Protein AF-A0A5B6TGZ0-F1 (afdb_monomer_lite)

Secondary structure (DSSP, 8-state):
--HHHHHHHHHHHHHHHTTS--------SSB-HHHHHHHHHHHHHS-HHHHHHHHHIIIIIS-----TTTTS-B-PEEEETTEEE-S-TT--HHHHHHHHHH-STTTEEEEEEESS--HHHHSS--S-EEEEEESSHHHHHHHHHHTT--

Organism: NCBI:txid2595005

Structure (mmCIF, N/CA/C/O backbone):
data_AF-A0A5B6TGZ0-F1
#
_entry.id   AF-A0A5B6TGZ0-F1
#
loop_
_atom_site.group_PDB
_atom_site.id
_atom_site.type_symbol
_atom_site.label_atom_id
_atom_site.label_alt_id
_atom_site.label_comp_id
_atom_site.label_asym_id
_atom_site.label_entity_id
_atom_site.label_seq_id
_atom_site.pdbx_PDB_ins_code
_atom_site.Cartn_x
_atom_site.Cartn_y
_atom_site.Cartn_z
_atom_site.occupancy
_atom_site.B_iso_or_equiv
_atom_site.auth_seq_id
_atom_site.auth_comp_id
_atom_site.auth_asym_id
_atom_site.auth_atom_id
_atom_site.pdbx_PDB_model_num
ATOM 1 N N . MET A 1 1 ? 56.033 14.287 6.067 1.00 55.56 1 MET A N 1
ATOM 2 C CA . MET A 1 1 ? 55.119 13.358 6.785 1.00 55.56 1 MET A CA 1
ATOM 3 C C . MET A 1 1 ? 53.813 13.985 7.309 1.00 55.56 1 MET A C 1
ATOM 5 O O . MET A 1 1 ? 53.012 13.255 7.878 1.00 55.56 1 MET A O 1
ATOM 9 N N . LYS A 1 2 ? 53.533 15.288 7.114 1.00 52.19 2 LYS A N 1
ATOM 10 C CA . LYS A 1 2 ? 52.243 15.898 7.516 1.00 52.19 2 LYS A CA 1
ATOM 11 C C . LYS A 1 2 ? 51.131 15.734 6.461 1.00 52.19 2 LYS A C 1
ATOM 13 O O . LYS A 1 2 ? 49.968 15.626 6.824 1.00 52.19 2 LYS A O 1
ATOM 18 N N . SER A 1 3 ? 51.493 15.612 5.182 1.00 53.34 3 SER A N 1
ATOM 19 C CA . SER A 1 3 ? 50.547 15.559 4.055 1.00 53.34 3 SER A CA 1
ATOM 20 C C . SER A 1 3 ? 49.765 14.243 3.940 1.00 53.34 3 SER A C 1
ATOM 22 O O . SER A 1 3 ? 48.624 14.250 3.498 1.00 53.34 3 SER A O 1
ATOM 24 N N . ILE A 1 4 ? 50.332 13.119 4.397 1.00 58.75 4 ILE A N 1
ATOM 25 C CA . ILE A 1 4 ? 49.672 11.800 4.328 1.00 58.75 4 ILE A CA 1
ATOM 26 C C . ILE A 1 4 ? 48.472 11.736 5.287 1.00 58.75 4 ILE A C 1
ATOM 28 O O . ILE A 1 4 ? 47.424 11.223 4.916 1.00 58.75 4 ILE A O 1
ATOM 32 N N . LYS A 1 5 ? 48.582 12.339 6.480 1.00 55.72 5 LYS A N 1
ATOM 33 C CA . LYS A 1 5 ? 47.497 12.364 7.480 1.00 55.72 5 LYS A CA 1
ATOM 34 C C . LYS A 1 5 ? 46.284 13.188 7.030 1.00 55.72 5 LYS A C 1
ATOM 36 O O . LYS A 1 5 ? 45.164 12.893 7.432 1.00 55.72 5 LYS A O 1
ATOM 41 N N . LEU A 1 6 ? 46.508 14.195 6.184 1.00 57.25 6 LEU A N 1
ATOM 42 C CA . LEU A 1 6 ? 45.455 15.053 5.635 1.00 57.25 6 LEU A CA 1
ATOM 43 C C . LEU A 1 6 ? 44.622 14.323 4.573 1.00 57.25 6 LEU A C 1
ATOM 45 O O . LEU A 1 6 ? 43.402 14.444 4.563 1.00 57.25 6 LEU A O 1
ATOM 49 N N . ILE A 1 7 ? 45.267 13.497 3.742 1.00 60.72 7 ILE A N 1
ATOM 50 C CA . ILE A 1 7 ? 44.589 12.686 2.719 1.00 60.72 7 ILE A CA 1
ATOM 51 C C . ILE A 1 7 ? 43.728 11.595 3.374 1.00 60.72 7 ILE A C 1
ATOM 53 O O . ILE A 1 7 ? 42.593 11.375 2.960 1.00 60.72 7 ILE A O 1
ATOM 57 N N . SER A 1 8 ? 44.224 10.955 4.441 1.00 61.03 8 SER A N 1
ATOM 58 C CA . SER A 1 8 ? 43.464 9.939 5.184 1.00 61.03 8 SER A CA 1
ATOM 59 C C . SER A 1 8 ? 42.198 10.510 5.833 1.00 61.03 8 SER A C 1
ATOM 61 O O . SER A 1 8 ? 41.150 9.873 5.795 1.00 61.03 8 SER A O 1
ATOM 63 N N . ALA A 1 9 ? 42.273 11.721 6.397 1.00 63.06 9 ALA A N 1
ATOM 64 C CA . ALA A 1 9 ? 41.124 12.383 7.014 1.00 63.06 9 ALA A CA 1
ATOM 65 C C . ALA A 1 9 ? 40.066 12.806 5.977 1.00 63.06 9 ALA A C 1
ATOM 67 O O . ALA A 1 9 ? 38.870 12.665 6.229 1.00 63.06 9 ALA A O 1
ATOM 68 N N . LEU A 1 10 ? 40.499 13.257 4.794 1.00 64.62 10 LEU A N 1
ATOM 69 C CA . LEU A 1 10 ? 39.604 13.638 3.698 1.00 64.62 10 LEU A CA 1
ATOM 70 C C . LEU A 1 10 ? 38.824 12.432 3.139 1.00 64.62 10 LEU A C 1
ATOM 72 O O . LEU A 1 10 ? 37.640 12.549 2.836 1.00 64.62 10 LEU A O 1
ATOM 76 N N . LEU A 1 11 ? 39.464 11.261 3.056 1.00 59.94 11 LEU A N 1
ATOM 77 C CA . LEU A 1 11 ? 38.837 10.014 2.598 1.00 59.94 11 LEU A CA 1
ATOM 78 C C . LEU A 1 11 ? 37.779 9.488 3.577 1.00 59.94 11 LEU A C 1
ATOM 80 O O . LEU A 1 11 ? 36.713 9.055 3.150 1.00 59.94 11 LEU A O 1
ATOM 84 N N . VAL A 1 12 ? 38.036 9.574 4.886 1.00 61.28 12 VAL A N 1
ATOM 85 C CA . VAL A 1 12 ? 37.044 9.203 5.911 1.00 61.28 12 VAL A CA 1
ATOM 86 C C . VAL A 1 12 ? 35.855 10.167 5.893 1.00 61.28 12 VAL A C 1
ATOM 88 O O . VAL A 1 12 ? 34.713 9.734 6.020 1.00 61.28 12 VAL A O 1
ATOM 91 N N . PHE A 1 13 ? 36.104 11.459 5.665 1.00 59.56 13 PHE A N 1
ATOM 92 C CA . PHE A 1 13 ? 35.046 12.460 5.540 1.00 59.56 13 PHE A CA 1
ATOM 93 C C . PHE A 1 13 ? 34.162 12.217 4.303 1.00 59.56 13 PHE A C 1
ATOM 95 O O . PHE A 1 13 ? 32.941 12.268 4.414 1.00 59.56 13 PHE A O 1
ATOM 102 N N . LEU A 1 14 ? 34.745 11.847 3.155 1.00 57.44 14 LEU A N 1
ATOM 103 C CA . LEU A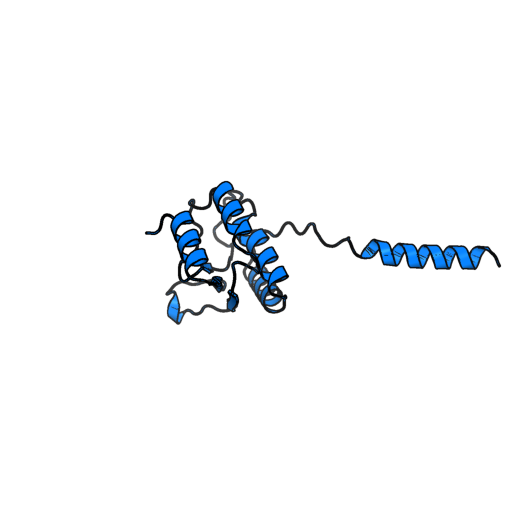 1 14 ? 33.983 11.538 1.936 1.00 57.44 14 LEU A CA 1
ATOM 104 C C . LEU A 1 14 ? 33.090 10.292 2.072 1.00 57.44 14 LEU A C 1
ATOM 106 O O . LEU A 1 14 ? 31.964 10.296 1.580 1.00 57.44 14 LEU A O 1
ATOM 110 N N . VAL A 1 15 ? 33.549 9.255 2.781 1.00 59.25 15 VAL A N 1
ATOM 111 C CA . VAL A 1 15 ? 32.747 8.040 3.033 1.00 59.25 15 VAL A CA 1
ATOM 112 C C . VAL A 1 15 ? 31.580 8.316 3.991 1.00 59.25 15 VAL A C 1
ATOM 114 O O . VAL A 1 15 ? 30.516 7.706 3.870 1.00 59.25 15 VAL A O 1
ATOM 117 N N . LEU A 1 16 ? 31.739 9.262 4.922 1.00 57.53 16 LEU A N 1
ATOM 118 C CA . LEU A 1 16 ? 30.679 9.637 5.861 1.00 57.53 16 LEU A CA 1
ATOM 119 C C . LEU A 1 16 ? 29.579 10.492 5.215 1.00 57.53 16 LEU A C 1
ATOM 121 O O . LEU A 1 16 ? 28.431 10.382 5.633 1.00 57.53 16 LEU A O 1
ATOM 125 N N . ILE A 1 17 ? 29.890 11.274 4.175 1.00 57.25 17 ILE A N 1
ATOM 126 C CA . ILE A 1 17 ? 28.897 12.106 3.465 1.00 57.25 17 ILE A CA 1
ATOM 127 C C . ILE A 1 17 ? 28.064 11.282 2.468 1.00 57.25 17 ILE A C 1
ATOM 129 O O . ILE A 1 17 ? 26.920 11.619 2.180 1.00 57.25 17 ILE A O 1
ATOM 133 N N . SER A 1 18 ? 28.582 10.155 1.969 1.00 51.38 18 SER A N 1
ATOM 134 C CA . SER A 1 18 ? 27.868 9.321 0.988 1.00 51.38 18 SER A CA 1
ATOM 135 C C . SER A 1 18 ? 26.653 8.543 1.526 1.00 51.38 18 SER A C 1
ATOM 137 O O . SER A 1 18 ? 26.044 7.788 0.771 1.00 51.38 18 SER A O 1
ATOM 139 N N . LYS A 1 19 ? 26.271 8.702 2.802 1.00 51.31 19 LYS A N 1
ATOM 140 C CA . LYS A 1 19 ? 25.116 7.985 3.371 1.00 51.31 19 LYS A CA 1
ATOM 141 C C . LYS A 1 19 ? 23.753 8.635 3.115 1.00 51.31 19 LYS A C 1
ATOM 143 O O . LYS A 1 19 ? 22.760 7.932 3.259 1.00 51.31 19 LYS A O 1
ATOM 148 N N . ASP A 1 20 ? 23.706 9.877 2.634 1.00 46.53 20 ASP A N 1
ATOM 149 C CA . ASP A 1 20 ? 22.437 10.600 2.427 1.00 46.53 20 ASP A CA 1
ATOM 150 C C . ASP A 1 20 ? 22.083 10.843 0.943 1.00 46.53 20 ASP A C 1
ATOM 152 O O . ASP A 1 20 ? 21.160 11.587 0.629 1.00 46.53 20 ASP A O 1
ATOM 156 N N . ALA A 1 21 ? 22.774 10.191 -0.001 1.00 42.44 21 ALA A N 1
ATOM 157 C CA . ALA A 1 21 ? 22.518 10.341 -1.442 1.00 42.44 21 ALA A CA 1
ATOM 158 C C . ALA A 1 21 ? 21.478 9.351 -2.016 1.00 42.44 21 ALA A C 1
ATOM 160 O O . ALA A 1 21 ? 21.477 9.075 -3.214 1.00 42.44 21 ALA A O 1
ATOM 161 N N . PHE A 1 22 ? 20.586 8.807 -1.186 1.00 51.31 22 PHE A N 1
ATOM 162 C CA . PHE A 1 22 ? 19.415 8.051 -1.641 1.00 51.31 22 PHE A CA 1
ATOM 163 C C . PHE A 1 22 ? 18.158 8.805 -1.222 1.00 51.31 22 PHE A C 1
ATOM 165 O O . PHE A 1 22 ? 17.822 8.805 -0.042 1.00 51.31 22 PHE A O 1
ATOM 172 N N . GLY A 1 23 ? 17.441 9.420 -2.165 1.00 44.59 23 GLY A N 1
ATOM 173 C CA . GLY A 1 23 ? 16.135 9.976 -1.802 1.00 44.59 23 GLY A CA 1
ATOM 174 C C . GLY A 1 23 ? 15.475 10.975 -2.737 1.00 44.59 23 GLY A C 1
ATOM 175 O O . GLY A 1 23 ? 14.673 11.763 -2.262 1.00 44.59 23 GLY A O 1
ATOM 176 N N . GLN A 1 24 ? 15.760 10.971 -4.037 1.00 38.25 24 GLN A N 1
ATOM 177 C CA . GLN A 1 24 ? 14.802 11.504 -5.014 1.00 38.25 24 GLN A CA 1
ATOM 178 C C . GLN A 1 24 ? 14.580 10.454 -6.096 1.00 38.25 24 GLN A C 1
ATOM 180 O O . GLN A 1 24 ? 14.939 10.620 -7.254 1.00 38.25 24 GLN A O 1
ATOM 185 N N . SER A 1 25 ? 14.020 9.316 -5.684 1.00 42.44 25 SER A N 1
ATOM 186 C CA . SER A 1 25 ? 13.235 8.522 -6.618 1.00 42.44 25 SER A CA 1
ATOM 187 C C . SER A 1 25 ? 11.883 9.213 -6.674 1.00 42.44 25 SER A C 1
ATOM 189 O O . SER A 1 25 ? 11.070 9.053 -5.768 1.00 42.44 25 SER A O 1
ATOM 191 N N . SER A 1 26 ? 11.652 10.008 -7.715 1.00 51.56 26 SER A N 1
ATOM 192 C CA . SER A 1 26 ? 10.294 10.191 -8.208 1.00 51.56 26 SER A CA 1
ATOM 193 C C . SER A 1 26 ? 9.805 8.796 -8.584 1.00 51.56 26 SER A C 1
ATOM 195 O O . SER A 1 26 ? 10.096 8.273 -9.659 1.00 51.56 26 SER A O 1
ATOM 197 N N . SER A 1 27 ? 9.190 8.100 -7.628 1.00 62.12 27 SER A N 1
ATOM 198 C CA . SER A 1 27 ? 8.553 6.830 -7.935 1.00 62.12 27 SER A CA 1
ATOM 199 C C . SER A 1 27 ? 7.458 7.174 -8.934 1.00 62.12 27 SER A C 1
ATOM 201 O O . SER A 1 27 ? 6.650 8.042 -8.658 1.00 62.12 27 SER A O 1
ATOM 203 N N . SER A 1 28 ? 7.465 6.617 -10.138 1.00 69.19 28 SER A N 1
ATOM 204 C CA . SER A 1 28 ? 6.346 6.861 -11.047 1.00 69.19 28 SER A CA 1
ATOM 205 C C . SER A 1 28 ? 5.151 6.039 -10.564 1.00 69.19 28 SER A C 1
ATOM 207 O O . SER A 1 28 ? 5.296 4.856 -10.228 1.00 69.19 28 SER A O 1
ATOM 209 N N . PHE A 1 29 ? 3.960 6.643 -10.530 1.00 71.88 29 PHE A N 1
ATOM 210 C CA . PHE A 1 29 ? 2.720 5.898 -10.301 1.00 71.88 29 PHE A CA 1
ATOM 211 C C . PHE A 1 29 ? 2.564 4.804 -11.375 1.00 71.88 29 PHE A C 1
ATOM 213 O O . PHE A 1 29 ? 2.319 3.630 -11.076 1.00 71.88 29 PHE A O 1
ATOM 220 N N . TYR A 1 30 ? 2.804 5.186 -12.630 1.00 76.44 30 TYR A N 1
ATOM 221 C CA . TYR A 1 30 ? 2.721 4.330 -13.802 1.00 76.44 30 TYR A CA 1
ATOM 222 C C . TYR A 1 30 ? 4.074 3.682 -14.108 1.00 76.44 30 TYR A C 1
ATOM 224 O O . TYR A 1 30 ? 5.041 4.374 -14.419 1.00 76.44 30 TYR A O 1
ATOM 232 N N . LEU A 1 31 ? 4.132 2.352 -14.048 1.00 80.69 31 LEU A N 1
ATOM 233 C CA . LEU A 1 31 ? 5.304 1.564 -14.432 1.00 80.69 31 LEU A CA 1
ATOM 234 C C . LEU A 1 31 ? 4.944 0.612 -15.578 1.00 80.69 31 LEU A C 1
ATOM 236 O O . LEU A 1 31 ? 3.775 0.242 -15.741 1.00 80.69 31 LEU A O 1
ATOM 240 N N . SER A 1 32 ? 5.945 0.182 -16.343 1.00 83.12 32 SER A N 1
ATOM 241 C CA . SER A 1 32 ? 5.830 -1.010 -17.190 1.00 83.12 32 SER A CA 1
ATOM 242 C C . SER A 1 32 ? 5.573 -2.262 -16.340 1.00 83.12 32 SER A C 1
ATOM 244 O O . SER A 1 32 ? 5.710 -2.253 -15.111 1.00 83.12 32 SER A O 1
ATOM 246 N N . GLN A 1 33 ? 5.179 -3.362 -16.983 1.00 82.62 33 GLN A N 1
ATOM 247 C CA . GLN A 1 33 ? 4.921 -4.621 -16.288 1.00 82.62 33 GLN A CA 1
ATOM 248 C C . GLN A 1 33 ? 6.172 -5.125 -15.550 1.00 82.62 33 GLN A C 1
ATOM 250 O O . GLN A 1 33 ? 6.085 -5.517 -14.384 1.00 82.62 33 GLN A O 1
ATOM 255 N N . GLU A 1 34 ? 7.332 -5.076 -16.203 1.00 83.38 34 GLU A N 1
ATOM 256 C CA . GLU A 1 34 ? 8.616 -5.517 -15.663 1.00 83.38 34 GLU A CA 1
ATOM 257 C C . GLU A 1 34 ? 9.051 -4.654 -14.473 1.00 83.38 34 GLU A C 1
ATOM 259 O O . GLU A 1 34 ? 9.404 -5.182 -13.417 1.00 83.38 34 GLU A O 1
ATOM 264 N N . GLU A 1 35 ? 8.969 -3.328 -14.603 1.00 86.75 35 GLU A N 1
ATOM 265 C CA . GLU A 1 35 ? 9.281 -2.394 -13.513 1.00 86.75 35 GLU A CA 1
ATOM 266 C C . GLU A 1 35 ? 8.341 -2.592 -12.321 1.00 86.75 35 GLU A C 1
ATOM 268 O O . GLU A 1 35 ? 8.768 -2.568 -11.165 1.00 86.75 35 GLU A O 1
ATOM 273 N N . ASN A 1 36 ? 7.057 -2.847 -12.579 1.00 87.25 36 ASN A N 1
ATOM 274 C CA . ASN A 1 36 ? 6.096 -3.124 -11.526 1.00 87.25 36 ASN A CA 1
ATOM 275 C C . ASN A 1 36 ? 6.407 -4.435 -10.783 1.00 87.25 36 ASN A C 1
ATOM 277 O O . ASN A 1 36 ? 6.338 -4.471 -9.553 1.00 87.25 36 ASN A O 1
ATOM 281 N N . GLN A 1 37 ? 6.798 -5.491 -11.500 1.00 87.38 37 GLN A N 1
ATOM 282 C CA . GLN A 1 37 ? 7.237 -6.749 -10.888 1.00 87.38 37 GLN A CA 1
ATOM 283 C C . GLN A 1 37 ? 8.501 -6.558 -10.043 1.00 87.38 37 GLN A C 1
ATOM 285 O O . GLN A 1 37 ? 8.565 -7.040 -8.912 1.00 87.38 37 GLN A O 1
ATOM 290 N N . GLN A 1 38 ? 9.484 -5.807 -10.544 1.00 89.44 38 GLN A N 1
ATOM 291 C CA . GLN A 1 38 ? 10.697 -5.479 -9.790 1.00 89.44 38 GLN A CA 1
ATOM 292 C C . GLN A 1 38 ? 10.389 -4.660 -8.534 1.00 89.44 38 GLN A C 1
ATOM 294 O O . GLN A 1 38 ? 10.955 -4.912 -7.464 1.00 89.44 38 GLN A O 1
ATOM 299 N N . TRP A 1 39 ? 9.461 -3.708 -8.632 1.00 91.75 39 TRP A N 1
ATOM 300 C CA . TRP A 1 39 ? 9.020 -2.924 -7.489 1.00 91.75 39 TRP A CA 1
ATOM 301 C C . TRP A 1 39 ? 8.318 -3.799 -6.440 1.00 91.75 39 TRP A C 1
ATOM 303 O O . TRP A 1 39 ? 8.645 -3.690 -5.261 1.00 91.75 39 TRP A O 1
ATOM 313 N N . LEU A 1 40 ? 7.433 -4.723 -6.838 1.00 91.50 40 LEU A N 1
ATOM 314 C CA . LEU A 1 40 ? 6.774 -5.667 -5.918 1.00 91.50 40 LEU A CA 1
ATOM 315 C C . LEU A 1 40 ? 7.764 -6.641 -5.263 1.00 91.50 40 LEU A C 1
ATOM 317 O O . LEU A 1 40 ? 7.671 -6.911 -4.061 1.00 91.50 40 LEU A O 1
ATOM 321 N N . ALA A 1 41 ? 8.743 -7.136 -6.023 1.00 90.88 41 ALA A N 1
ATOM 322 C CA . ALA A 1 41 ? 9.814 -7.975 -5.492 1.00 90.88 41 ALA A CA 1
ATOM 323 C C . ALA A 1 41 ? 10.649 -7.208 -4.457 1.00 90.88 41 ALA A C 1
ATOM 325 O O . ALA A 1 41 ? 10.910 -7.713 -3.365 1.00 90.88 41 ALA A O 1
ATOM 326 N N . THR A 1 42 ? 10.988 -5.950 -4.753 1.00 92.19 42 THR A N 1
ATOM 327 C CA . THR A 1 42 ? 11.692 -5.064 -3.816 1.00 92.19 42 THR A CA 1
ATOM 328 C C . THR A 1 42 ? 10.856 -4.834 -2.563 1.00 92.19 42 THR A C 1
ATOM 330 O O . THR A 1 42 ? 11.358 -5.014 -1.455 1.00 92.19 42 THR A O 1
ATOM 333 N N . LEU A 1 43 ? 9.573 -4.498 -2.726 1.00 93.06 43 LEU A N 1
ATOM 334 C CA . LEU A 1 43 ? 8.633 -4.271 -1.633 1.00 93.06 43 LEU A CA 1
ATOM 335 C C . LEU A 1 43 ? 8.537 -5.496 -0.717 1.00 93.06 43 LEU A C 1
ATOM 337 O O . LEU A 1 43 ? 8.512 -5.355 0.498 1.00 93.06 43 LEU A O 1
ATOM 341 N N . THR A 1 44 ? 8.544 -6.708 -1.270 1.00 93.12 44 THR A N 1
ATOM 342 C CA . THR A 1 44 ? 8.454 -7.951 -0.487 1.00 93.12 44 THR A CA 1
ATOM 343 C C . THR A 1 44 ? 9.620 -8.114 0.494 1.00 93.12 44 THR A C 1
ATOM 345 O O . THR A 1 44 ? 9.399 -8.572 1.618 1.00 93.12 44 THR A O 1
ATOM 348 N N . LEU A 1 45 ? 10.822 -7.675 0.105 1.00 93.38 45 LEU A N 1
ATOM 349 C CA . LEU A 1 45 ? 12.069 -7.816 0.867 1.00 93.38 45 LEU A CA 1
ATOM 350 C C . LEU A 1 45 ? 12.301 -6.718 1.918 1.00 93.38 45 LEU A C 1
ATOM 352 O O . LEU A 1 45 ? 13.191 -6.858 2.757 1.00 93.38 45 LEU A O 1
ATOM 356 N N . LYS A 1 46 ? 11.550 -5.613 1.871 1.00 93.94 46 LYS A N 1
ATOM 357 C CA . LYS A 1 46 ? 11.692 -4.503 2.826 1.00 93.94 46 LYS A CA 1
ATOM 358 C C . LYS A 1 46 ? 11.094 -4.836 4.193 1.00 93.94 46 LYS A C 1
ATOM 360 O O . LYS A 1 46 ? 10.208 -5.680 4.313 1.00 93.94 46 LYS A O 1
ATOM 365 N N . ASP A 1 47 ? 11.549 -4.141 5.232 1.00 95.25 47 ASP A N 1
ATOM 366 C CA . ASP A 1 47 ? 10.862 -4.139 6.523 1.00 95.25 47 ASP A CA 1
ATOM 367 C C . ASP A 1 47 ? 9.516 -3.399 6.430 1.00 95.25 47 ASP A C 1
ATOM 369 O O . ASP A 1 47 ? 9.238 -2.691 5.462 1.00 95.25 47 ASP A O 1
ATOM 373 N N . LYS A 1 48 ? 8.657 -3.569 7.439 1.00 92.75 48 LYS A N 1
ATOM 374 C CA . LYS A 1 48 ? 7.294 -3.026 7.413 1.00 92.75 48 LYS A CA 1
ATOM 375 C C . LYS A 1 48 ? 7.254 -1.503 7.248 1.00 92.75 48 LYS A C 1
ATOM 377 O O . LYS A 1 48 ? 6.408 -1.021 6.502 1.00 92.75 48 LYS A O 1
ATOM 382 N N . ASP A 1 49 ? 8.134 -0.761 7.916 1.00 93.38 49 ASP A N 1
ATOM 383 C CA . ASP A 1 49 ? 8.113 0.705 7.871 1.00 93.38 49 ASP A CA 1
ATOM 384 C C . ASP A 1 49 ? 8.513 1.173 6.465 1.00 93.38 49 ASP A C 1
ATOM 386 O O . ASP A 1 49 ? 7.807 1.975 5.851 1.00 93.38 49 ASP A O 1
ATOM 390 N N . ALA A 1 50 ? 9.565 0.575 5.900 1.00 93.31 50 ALA A N 1
ATOM 391 C CA . ALA A 1 50 ? 9.980 0.833 4.525 1.00 93.31 50 ALA A CA 1
ATOM 392 C C . ALA A 1 50 ? 8.921 0.412 3.487 1.00 93.31 50 ALA A C 1
ATOM 394 O O . ALA A 1 50 ? 8.706 1.137 2.515 1.00 93.31 50 ALA A O 1
ATOM 395 N N . LYS A 1 51 ? 8.215 -0.714 3.691 1.00 94.00 51 LYS A N 1
ATOM 396 C CA . LYS A 1 51 ? 7.100 -1.123 2.815 1.00 94.00 51 LYS A CA 1
ATOM 397 C C . LYS A 1 51 ? 6.008 -0.065 2.774 1.00 94.00 51 LYS A C 1
ATOM 399 O O . LYS A 1 51 ? 5.551 0.302 1.697 1.00 94.00 51 LYS A O 1
ATOM 404 N N . LEU A 1 52 ? 5.584 0.406 3.943 1.00 94.25 52 LEU A N 1
ATOM 405 C CA . LEU A 1 52 ? 4.497 1.372 4.056 1.00 94.25 52 LEU A CA 1
ATOM 406 C C . LEU A 1 52 ? 4.857 2.711 3.410 1.00 94.25 52 LEU A C 1
ATOM 408 O O . LEU A 1 52 ? 4.028 3.248 2.680 1.00 94.25 52 LEU A O 1
ATOM 412 N N . GLY A 1 53 ? 6.095 3.184 3.594 1.00 92.19 53 GLY A N 1
ATOM 413 C CA . GLY A 1 53 ? 6.602 4.370 2.898 1.00 92.19 53 GLY A CA 1
ATOM 414 C C . GLY A 1 53 ? 6.549 4.208 1.379 1.00 92.19 53 GLY A C 1
ATOM 415 O O . GLY A 1 53 ? 5.895 4.990 0.700 1.00 92.19 53 GLY A O 1
ATOM 416 N N . MET A 1 54 ? 7.114 3.117 0.848 1.00 92.31 54 MET A N 1
ATOM 417 C CA . MET A 1 54 ? 7.093 2.845 -0.597 1.00 92.31 54 MET A CA 1
ATOM 418 C C . MET A 1 54 ? 5.672 2.758 -1.178 1.00 92.31 54 MET A C 1
ATOM 420 O O . MET A 1 54 ? 5.442 3.200 -2.303 1.00 92.31 54 MET A O 1
ATOM 424 N N . ILE A 1 55 ? 4.723 2.169 -0.440 1.00 91.69 55 ILE A N 1
ATOM 425 C CA . ILE A 1 55 ? 3.312 2.072 -0.846 1.00 91.69 55 ILE A CA 1
ATOM 426 C C . ILE A 1 55 ? 2.660 3.456 -0.870 1.00 91.69 55 ILE A C 1
ATOM 428 O O . ILE A 1 55 ? 1.974 3.783 -1.838 1.00 91.69 55 ILE A O 1
ATOM 432 N N . ALA A 1 56 ? 2.859 4.250 0.185 1.00 89.75 56 ALA A N 1
ATOM 433 C CA . ALA A 1 56 ? 2.307 5.592 0.296 1.00 89.75 56 ALA A CA 1
ATOM 434 C C . ALA A 1 56 ? 2.828 6.499 -0.823 1.00 89.75 56 ALA A C 1
ATOM 436 O O . ALA A 1 56 ? 2.022 7.084 -1.547 1.00 89.75 56 ALA A O 1
ATOM 437 N N . ASP A 1 57 ? 4.147 6.534 -1.010 1.00 87.62 57 ASP A N 1
ATOM 438 C CA . ASP A 1 57 ? 4.799 7.334 -2.043 1.00 87.62 57 ASP A CA 1
ATOM 439 C C . ASP A 1 57 ? 4.258 6.956 -3.422 1.00 87.62 57 ASP A C 1
ATOM 441 O O . ASP A 1 57 ? 3.737 7.804 -4.146 1.00 87.62 57 ASP A O 1
ATOM 445 N N . ARG A 1 58 ? 4.283 5.655 -3.753 1.00 85.69 58 ARG A N 1
ATOM 446 C CA . ARG A 1 58 ? 3.938 5.213 -5.103 1.00 85.69 58 ARG A CA 1
ATOM 447 C C . ARG A 1 58 ? 2.452 5.330 -5.424 1.00 85.69 58 ARG A C 1
ATOM 449 O O . ARG A 1 58 ? 2.116 5.750 -6.528 1.00 85.69 58 ARG A O 1
ATOM 456 N N . LEU A 1 59 ? 1.579 4.874 -4.522 1.00 86.12 59 LEU A N 1
ATOM 457 C CA . LEU A 1 59 ? 0.163 4.625 -4.827 1.00 86.12 59 LEU A CA 1
ATOM 458 C C . LEU A 1 59 ? -0.788 5.713 -4.315 1.00 86.12 59 LEU A C 1
ATOM 460 O O . LEU A 1 59 ? -1.917 5.787 -4.808 1.00 86.12 59 LEU A O 1
ATOM 464 N N . LEU A 1 60 ? -0.369 6.517 -3.330 1.00 84.62 60 LEU A N 1
ATOM 465 C CA . LEU A 1 60 ? -1.234 7.503 -2.670 1.00 84.62 60 LEU A CA 1
ATOM 466 C C . LEU A 1 60 ? -0.787 8.953 -2.863 1.00 84.62 60 LEU A C 1
ATOM 468 O O . LEU A 1 60 ? -1.646 9.829 -2.846 1.00 84.62 60 LEU A O 1
ATOM 472 N N . LEU A 1 61 ? 0.520 9.201 -2.988 1.00 80.44 61 LEU A N 1
ATOM 473 C CA . LEU A 1 61 ? 1.091 10.553 -2.986 1.00 80.44 61 LEU A CA 1
ATOM 474 C C . LEU A 1 61 ? 1.587 11.032 -4.350 1.00 80.44 61 LEU A C 1
ATOM 476 O O . LEU A 1 61 ? 1.704 12.235 -4.544 1.00 80.44 61 LEU A O 1
ATOM 480 N N . ASN A 1 62 ? 1.890 10.127 -5.279 1.00 74.69 62 ASN A N 1
ATOM 481 C CA . ASN A 1 62 ? 2.298 10.536 -6.616 1.00 74.69 62 ASN A CA 1
ATOM 482 C C . ASN A 1 62 ? 1.160 11.173 -7.402 1.00 74.69 62 ASN A C 1
ATOM 484 O O . ASN A 1 62 ? 0.072 10.597 -7.519 1.00 74.69 62 ASN A O 1
ATOM 488 N N . ASP A 1 63 ? 1.493 12.286 -8.050 1.00 63.88 63 ASP A N 1
ATOM 489 C CA . ASP A 1 63 ? 0.621 12.951 -9.000 1.00 63.88 63 ASP A CA 1
ATOM 490 C C . ASP A 1 63 ? 0.299 12.005 -10.157 1.00 63.88 63 ASP A C 1
ATOM 492 O O . ASP A 1 63 ? 1.161 11.529 -10.904 1.00 63.88 63 ASP A O 1
ATOM 496 N N . ARG A 1 64 ? -0.994 11.713 -10.297 1.00 69.00 64 ARG A N 1
ATOM 497 C CA . ARG A 1 64 ? -1.544 11.007 -11.450 1.00 69.00 64 ARG A CA 1
ATOM 498 C C . ARG A 1 64 ? -1.634 12.012 -12.584 1.00 69.00 64 ARG A C 1
ATOM 500 O O . ARG A 1 64 ? -2.730 12.462 -12.916 1.00 69.00 64 ARG A O 1
ATOM 507 N N . GLU A 1 65 ? -0.493 12.406 -13.144 1.00 56.81 65 GLU A N 1
ATOM 508 C CA . GLU A 1 65 ? -0.506 13.257 -14.328 1.00 56.81 65 GLU A CA 1
ATOM 509 C C . GLU A 1 65 ? -1.418 12.604 -15.372 1.00 56.81 65 GLU A C 1
ATOM 511 O O . GLU A 1 65 ? -1.378 11.387 -15.601 1.00 56.81 65 GLU A O 1
ATOM 516 N N . SER A 1 66 ? -2.338 13.409 -15.909 1.00 50.53 66 SER A N 1
ATOM 517 C CA . SER A 1 66 ? -3.415 12.983 -16.798 1.00 50.53 66 SER A CA 1
ATOM 518 C C . SER A 1 66 ? -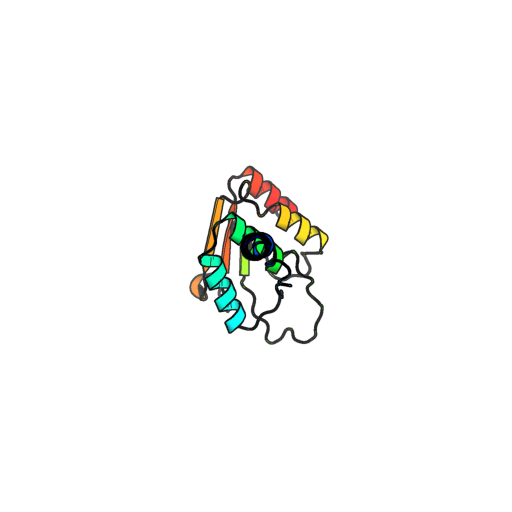2.862 12.681 -18.184 1.00 50.53 66 SER A C 1
ATOM 520 O O . SER A 1 66 ? -3.276 13.287 -19.172 1.00 50.53 66 SER A O 1
ATOM 522 N N . ASP A 1 67 ? -1.866 11.810 -18.266 1.00 49.75 67 ASP A N 1
ATOM 523 C CA . ASP A 1 67 ? -1.215 11.562 -19.526 1.00 49.75 67 ASP A CA 1
ATOM 524 C C . ASP A 1 67 ? -2.000 10.516 -20.310 1.00 49.75 67 ASP A C 1
ATOM 526 O O . ASP A 1 67 ? -2.423 9.470 -19.808 1.00 49.75 67 ASP A O 1
ATOM 530 N N . SER A 1 68 ? -2.220 10.826 -21.580 1.00 50.06 68 SER A N 1
ATOM 531 C CA . SER A 1 68 ? -3.032 10.067 -22.542 1.00 50.06 68 SER A CA 1
ATOM 532 C C . SER A 1 68 ? -2.513 8.642 -22.845 1.00 50.06 68 SER A C 1
ATOM 534 O O . SER A 1 68 ? -3.075 7.926 -23.677 1.00 50.06 68 SER A O 1
ATOM 536 N N . LEU A 1 69 ? -1.476 8.200 -22.125 1.00 52.00 69 LEU A N 1
ATOM 537 C CA . LEU A 1 69 ? -0.759 6.929 -22.237 1.00 52.00 69 LEU A CA 1
ATOM 538 C C . LEU A 1 69 ? -1.291 5.809 -21.318 1.00 52.00 69 LEU A C 1
ATOM 540 O O . LEU A 1 69 ? -0.685 4.742 -21.245 1.00 52.00 69 LEU A O 1
ATOM 544 N N . GLN A 1 70 ? -2.459 5.985 -20.685 1.00 54.44 70 GLN A N 1
ATOM 545 C CA . GLN A 1 70 ? -3.092 5.031 -19.746 1.00 54.44 70 GLN A CA 1
ATOM 546 C C . GLN A 1 70 ? -3.241 3.572 -20.240 1.00 54.44 70 GLN A C 1
ATOM 548 O O . GLN A 1 70 ? -3.575 2.689 -19.455 1.00 54.44 70 GLN A O 1
ATOM 553 N N . ARG A 1 71 ? -3.020 3.280 -21.527 1.00 52.59 71 ARG A N 1
ATOM 554 C CA . ARG A 1 71 ? -3.300 1.966 -22.129 1.00 52.59 71 ARG A CA 1
ATOM 555 C C . ARG A 1 71 ? -2.241 0.887 -21.864 1.00 52.59 71 ARG A C 1
ATOM 557 O O . ARG A 1 71 ? -2.503 -0.262 -22.201 1.00 52.59 71 ARG A O 1
ATOM 564 N N . GLN A 1 72 ? -1.079 1.216 -21.289 1.00 56.44 72 GLN A N 1
ATOM 565 C CA . GLN A 1 72 ? 0.005 0.237 -21.055 1.00 56.44 72 GLN A CA 1
ATOM 566 C C . GLN A 1 72 ? 0.577 0.232 -19.630 1.00 56.44 72 GLN A C 1
ATOM 568 O O . GLN A 1 72 ? 1.511 -0.512 -19.337 1.00 56.44 72 GLN A O 1
ATOM 573 N N . CYS A 1 73 ? 0.030 1.038 -18.724 1.00 65.62 73 CYS A N 1
ATOM 574 C CA . CYS A 1 73 ? 0.604 1.192 -17.395 1.00 65.62 73 CYS A CA 1
ATOM 575 C C . CYS A 1 73 ? 0.095 0.120 -16.422 1.00 65.62 73 CYS A C 1
ATOM 577 O O . CYS A 1 73 ? -1.106 -0.128 -16.314 1.00 65.62 73 CYS A O 1
ATOM 579 N N . CYS A 1 74 ? 1.018 -0.475 -15.668 1.00 72.88 74 CYS A N 1
ATOM 580 C CA . CYS A 1 74 ? 0.758 -1.533 -14.703 1.00 72.88 74 CYS A CA 1
ATOM 581 C C . CYS A 1 74 ? 0.943 -1.013 -13.269 1.00 72.88 74 CYS A C 1
ATOM 583 O O . CYS A 1 74 ? 2.017 -0.537 -12.896 1.00 72.88 74 CYS A O 1
ATOM 585 N N . TYR A 1 75 ? -0.092 -1.137 -12.438 1.00 79.19 75 TYR A N 1
ATOM 586 C CA . TYR A 1 75 ? -0.027 -0.867 -10.999 1.00 79.19 75 TYR A CA 1
ATOM 587 C C . TYR A 1 75 ? -0.707 -2.001 -10.218 1.00 79.19 75 TYR A C 1
ATOM 589 O O . TYR A 1 75 ? -1.625 -2.643 -10.744 1.00 79.19 75 TYR A O 1
ATOM 597 N N . PRO A 1 76 ? -0.253 -2.290 -8.988 1.00 85.75 76 PRO A N 1
ATOM 598 C CA . PRO A 1 76 ? -0.860 -3.319 -8.160 1.00 85.75 76 PRO A CA 1
ATOM 599 C C . PRO A 1 76 ? -2.177 -2.816 -7.566 1.00 85.75 76 PRO A C 1
ATOM 601 O O . PRO A 1 76 ? -2.341 -1.624 -7.296 1.00 85.75 76 PRO A O 1
ATOM 604 N N . LEU A 1 77 ? -3.098 -3.736 -7.290 1.00 86.44 77 LEU A N 1
ATOM 605 C CA . LEU A 1 77 ? -4.303 -3.411 -6.536 1.00 86.44 77 LEU A CA 1
ATOM 606 C C . LEU A 1 77 ? -3.966 -3.306 -5.045 1.00 86.44 77 LEU A C 1
ATOM 608 O O . LEU A 1 77 ? -3.502 -4.273 -4.440 1.00 86.44 77 LEU A O 1
ATOM 612 N N . LEU A 1 78 ? -4.239 -2.151 -4.443 1.00 88.88 78 LEU A N 1
ATOM 613 C CA . LEU A 1 78 ? -4.142 -1.961 -2.999 1.00 88.88 78 LEU A CA 1
ATOM 614 C C . LEU A 1 78 ? -5.486 -2.297 -2.345 1.00 88.88 78 LEU A C 1
ATOM 616 O O . LEU A 1 78 ? -6.513 -1.736 -2.712 1.00 88.88 78 LEU A O 1
ATOM 620 N N . ILE A 1 79 ? -5.482 -3.188 -1.359 1.00 89.38 79 ILE A N 1
ATOM 621 C CA . ILE A 1 79 ? -6.665 -3.570 -0.585 1.00 89.38 79 ILE A CA 1
ATOM 622 C C . ILE A 1 79 ? -6.371 -3.333 0.890 1.00 89.38 79 ILE A C 1
ATOM 624 O O . ILE A 1 79 ? -5.386 -3.839 1.426 1.00 89.38 79 ILE A O 1
ATOM 628 N N . VAL A 1 80 ? -7.254 -2.608 1.571 1.00 91.62 80 VAL A N 1
ATOM 629 C CA . VAL A 1 80 ? -7.135 -2.327 3.006 1.00 91.62 80 VAL A CA 1
ATOM 630 C C . VAL A 1 80 ? -8.375 -2.853 3.711 1.00 91.62 80 VAL A C 1
ATOM 632 O O . VAL A 1 80 ? -9.484 -2.444 3.383 1.00 91.62 80 VAL A O 1
ATOM 635 N N . GLU A 1 81 ? -8.216 -3.778 4.662 1.00 90.50 81 GLU A N 1
ATOM 636 C CA . GLU A 1 81 ? -9.352 -4.411 5.367 1.00 90.50 81 GLU A CA 1
ATOM 637 C C . GLU A 1 81 ? -10.416 -5.002 4.417 1.00 90.50 81 GLU A C 1
ATOM 639 O O . GLU A 1 81 ? -11.624 -4.892 4.647 1.00 90.50 81 GLU A O 1
ATOM 644 N N . GLY A 1 82 ? -9.963 -5.604 3.313 1.00 88.38 82 GLY A N 1
ATOM 645 C CA . GLY A 1 82 ? -10.839 -6.178 2.286 1.00 88.38 82 GLY A CA 1
ATOM 646 C C . GLY A 1 82 ? -11.531 -5.150 1.385 1.00 88.38 82 GLY A C 1
ATOM 647 O O . GLY A 1 82 ? -12.350 -5.536 0.559 1.00 88.38 82 GLY A O 1
ATOM 648 N N . ILE A 1 83 ? -11.216 -3.859 1.521 1.00 87.19 83 ILE A N 1
ATOM 649 C CA . ILE A 1 83 ? -11.747 -2.791 0.672 1.00 87.19 83 ILE A CA 1
ATOM 650 C C . ILE A 1 83 ? -10.714 -2.496 -0.419 1.00 87.19 83 ILE A C 1
ATOM 652 O O . ILE A 1 83 ? -9.622 -2.021 -0.089 1.00 87.19 83 ILE A O 1
ATOM 656 N N . PRO A 1 84 ? -11.015 -2.778 -1.697 1.00 85.88 84 PRO A N 1
ATOM 657 C CA . PRO A 1 84 ? -10.126 -2.420 -2.786 1.00 85.88 84 PRO A CA 1
ATOM 658 C C . PRO A 1 84 ? -10.115 -0.900 -2.957 1.00 85.88 84 PRO A C 1
ATOM 660 O O . PRO A 1 84 ? -11.155 -0.255 -3.086 1.00 85.88 84 PRO A O 1
ATOM 663 N N . LEU A 1 85 ? -8.919 -0.326 -2.954 1.00 83.12 85 LEU A N 1
ATOM 664 C CA . LEU A 1 85 ? -8.682 1.060 -3.324 1.00 83.12 85 LEU A CA 1
ATOM 665 C C . LEU A 1 85 ? -8.455 1.090 -4.833 1.00 83.12 85 LEU A C 1
ATOM 667 O O . LEU A 1 85 ? -7.329 1.188 -5.317 1.00 83.12 85 LEU A O 1
ATOM 671 N N . GLU A 1 86 ? -9.543 0.911 -5.582 1.00 71.12 86 GLU A N 1
ATOM 672 C CA . GLU A 1 86 ? -9.504 1.039 -7.034 1.00 71.12 86 GLU A CA 1
ATOM 673 C C . GLU A 1 86 ? -9.151 2.476 -7.412 1.00 71.12 86 GLU A C 1
ATOM 675 O O . GLU A 1 86 ? -9.549 3.427 -6.733 1.00 71.12 86 GLU A O 1
ATOM 680 N N . ASN A 1 87 ? -8.400 2.612 -8.508 1.00 60.88 87 ASN A N 1
ATOM 681 C CA . ASN A 1 87 ? -7.900 3.850 -9.106 1.00 60.88 87 ASN A CA 1
ATOM 682 C C . ASN A 1 87 ? -9.046 4.717 -9.657 1.00 60.88 87 ASN A C 1
ATOM 684 O O . ASN A 1 87 ? -9.151 5.006 -10.843 1.00 60.88 87 ASN A O 1
ATOM 688 N N . THR A 1 88 ? -9.967 5.072 -8.780 1.00 46.59 88 THR A N 1
ATOM 689 C CA . THR A 1 88 ? -11.103 5.921 -9.056 1.00 46.59 88 THR A CA 1
ATOM 690 C C . THR A 1 88 ? -10.743 7.312 -8.574 1.00 46.59 88 THR A C 1
ATOM 692 O O . THR A 1 88 ? -9.957 7.498 -7.641 1.00 46.59 88 THR A O 1
ATOM 695 N N . ASN A 1 89 ? -11.333 8.302 -9.224 1.00 47.06 89 ASN A N 1
ATOM 696 C CA . ASN A 1 89 ? -11.233 9.736 -8.957 1.00 47.06 89 ASN A CA 1
ATOM 697 C C . ASN A 1 89 ? -11.660 10.158 -7.522 1.00 47.06 89 ASN A C 1
ATOM 699 O O . ASN A 1 89 ? -11.969 11.320 -7.286 1.00 47.06 89 ASN A O 1
ATOM 703 N N . LEU A 1 90 ? -11.728 9.211 -6.578 1.00 49.12 90 LEU A N 1
ATOM 704 C CA . LEU A 1 90 ? -12.064 9.355 -5.164 1.00 49.12 90 LEU A CA 1
ATOM 705 C C . LEU A 1 90 ? -10.861 9.701 -4.286 1.00 49.12 90 LEU A C 1
ATOM 707 O O . LEU A 1 90 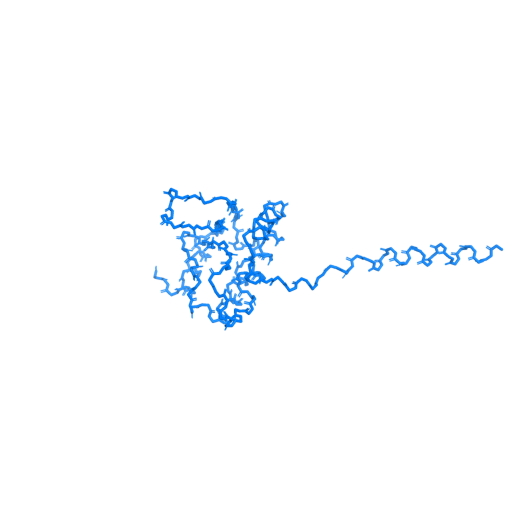? -11.056 10.180 -3.176 1.00 49.12 90 LEU A O 1
ATOM 711 N N . LEU A 1 91 ? -9.633 9.471 -4.749 1.00 60.81 91 LEU A N 1
ATOM 712 C CA . LEU A 1 91 ? -8.446 9.980 -4.068 1.00 60.81 91 LEU A CA 1
ATOM 713 C C . LEU A 1 91 ? -8.113 11.347 -4.658 1.00 60.81 91 LEU A C 1
ATOM 715 O O . LEU A 1 91 ? -7.207 11.460 -5.474 1.00 60.81 91 LEU A O 1
ATOM 719 N N . SER A 1 92 ? -8.866 12.384 -4.277 1.00 63.06 92 SER A N 1
ATOM 720 C CA . SER A 1 92 ? -8.317 13.740 -4.376 1.00 63.06 92 SER A CA 1
ATOM 721 C C . SER A 1 92 ? -6.982 13.771 -3.629 1.00 63.06 92 SER A C 1
ATOM 723 O O . SER A 1 92 ? -6.828 13.029 -2.653 1.00 63.06 92 SER A O 1
ATOM 725 N N . ASP A 1 93 ? -6.046 14.634 -4.022 1.00 69.75 93 ASP A N 1
ATOM 726 C CA . ASP A 1 93 ? -4.720 14.736 -3.386 1.00 69.75 93 ASP A CA 1
ATOM 727 C C . ASP A 1 93 ? -4.828 14.788 -1.850 1.00 69.75 93 ASP A C 1
ATOM 729 O O . ASP A 1 93 ? -4.079 14.146 -1.116 1.00 69.75 93 ASP A O 1
ATOM 733 N N . SER A 1 94 ? -5.868 15.459 -1.346 1.00 74.12 94 SER A N 1
ATOM 734 C CA . SER A 1 94 ? -6.196 15.521 0.079 1.00 74.12 94 SER A CA 1
ATOM 735 C C . SER A 1 94 ? -6.512 14.164 0.725 1.00 74.12 94 SER A C 1
ATOM 737 O O . SER A 1 94 ? -6.066 13.908 1.842 1.00 74.12 94 SER A O 1
ATOM 739 N N . ILE A 1 95 ? -7.262 13.281 0.064 1.00 78.31 95 ILE A N 1
ATOM 740 C CA . ILE A 1 95 ? -7.596 11.953 0.592 1.00 78.31 95 ILE A CA 1
ATOM 741 C C . ILE A 1 95 ? -6.372 11.039 0.497 1.00 78.31 95 ILE A C 1
ATOM 743 O O . ILE A 1 95 ? -6.103 10.312 1.451 1.00 78.31 95 ILE A O 1
ATOM 747 N N . GLY A 1 96 ? -5.582 11.129 -0.579 1.00 80.88 96 GLY A N 1
ATOM 748 C CA . GLY A 1 96 ? -4.300 10.424 -0.700 1.00 80.88 96 GLY A CA 1
ATOM 749 C C . GLY A 1 96 ? -3.351 10.736 0.463 1.00 80.88 96 GLY A C 1
ATOM 750 O O . GLY A 1 96 ? -2.860 9.819 1.123 1.00 80.88 96 GLY A O 1
ATOM 751 N N . VAL A 1 97 ? -3.199 12.022 0.804 1.00 83.62 97 VAL A N 1
ATOM 752 C CA . VAL A 1 97 ? -2.400 12.487 1.956 1.00 83.62 97 VAL A CA 1
ATOM 753 C C . VAL A 1 97 ? -2.974 12.017 3.297 1.00 83.62 97 VAL A C 1
ATOM 755 O O . VAL A 1 97 ? -2.239 11.640 4.210 1.00 83.62 97 VAL A O 1
ATOM 758 N N . VAL A 1 98 ? -4.296 12.021 3.471 1.00 85.44 98 VAL A N 1
ATOM 759 C CA . VAL A 1 98 ? -4.900 11.517 4.716 1.00 85.44 98 VAL A CA 1
ATOM 760 C C . VAL A 1 98 ? -4.681 10.009 4.856 1.00 85.44 98 VAL A C 1
ATOM 762 O O . VAL A 1 98 ? -4.366 9.531 5.948 1.00 85.44 98 VAL A O 1
ATOM 765 N N . LEU A 1 99 ? -4.812 9.256 3.764 1.00 85.19 99 LEU A N 1
ATOM 766 C CA . LEU A 1 99 ? -4.598 7.813 3.759 1.00 85.19 99 LEU A CA 1
ATOM 767 C C . LEU A 1 99 ? -3.129 7.444 3.969 1.00 85.19 99 LEU A C 1
ATOM 769 O O . LEU A 1 99 ? -2.863 6.509 4.723 1.00 85.19 99 LEU A O 1
ATOM 773 N N . SER A 1 100 ? -2.181 8.183 3.387 1.00 86.75 100 SER A N 1
ATOM 774 C CA . SER A 1 100 ? -0.749 7.935 3.600 1.00 86.75 100 SER A CA 1
ATOM 775 C C . SER A 1 100 ? -0.368 8.075 5.075 1.00 86.75 100 SER A C 1
ATOM 777 O O . SER A 1 100 ? 0.332 7.221 5.613 1.00 86.75 100 SER A O 1
ATOM 779 N N . ASN A 1 101 ? -0.939 9.057 5.779 1.00 86.94 101 ASN A N 1
ATOM 780 C CA . ASN A 1 101 ? -0.758 9.219 7.225 1.00 86.94 101 ASN A CA 1
ATOM 781 C C . ASN A 1 101 ? -1.331 8.045 8.041 1.00 86.94 101 ASN A C 1
ATOM 783 O O . ASN A 1 101 ? -0.853 7.755 9.141 1.00 86.94 101 ASN A O 1
ATOM 787 N N . TYR A 1 102 ? -2.339 7.344 7.513 1.00 87.12 102 TYR A N 1
ATOM 788 C CA . TYR A 1 102 ? -2.868 6.121 8.119 1.00 87.12 102 TYR A CA 1
ATOM 789 C C . TYR A 1 102 ? -1.979 4.897 7.871 1.00 87.12 102 TYR A C 1
ATOM 791 O O . TYR A 1 102 ? -2.037 3.952 8.660 1.00 87.12 102 TYR A O 1
ATOM 799 N N . LEU A 1 103 ? -1.138 4.907 6.834 1.00 87.50 103 LEU A N 1
ATOM 800 C CA . LEU A 1 103 ? -0.220 3.818 6.503 1.00 87.50 103 LEU A CA 1
ATOM 801 C C . LEU A 1 103 ? 1.072 3.901 7.321 1.00 87.50 103 LEU A C 1
ATOM 803 O O . LEU A 1 103 ? 2.154 4.158 6.809 1.00 87.50 103 LEU A O 1
ATOM 807 N N . ASN A 1 104 ? 0.968 3.639 8.621 1.00 91.75 104 ASN A N 1
ATOM 808 C CA . ASN A 1 104 ? 2.117 3.580 9.520 1.00 91.75 104 ASN A CA 1
ATOM 809 C C . ASN A 1 104 ? 2.084 2.308 10.380 1.00 91.75 104 ASN A C 1
ATOM 811 O O . ASN A 1 104 ? 1.072 1.607 10.466 1.00 91.75 104 ASN A O 1
ATOM 815 N N . LYS A 1 105 ? 3.197 2.000 11.051 1.00 92.75 105 LYS A N 1
ATOM 816 C CA . LYS A 1 105 ? 3.324 0.777 11.857 1.00 92.75 105 LYS A CA 1
ATOM 817 C C . LYS A 1 105 ? 2.354 0.667 13.017 1.00 92.75 105 LYS A C 1
ATOM 819 O O . LYS A 1 105 ? 2.132 -0.454 13.481 1.00 92.75 105 LYS A O 1
ATOM 824 N N . GLU A 1 106 ? 1.850 1.790 13.520 1.00 93.06 106 GLU A N 1
ATOM 825 C CA . GLU A 1 106 ? 0.919 1.847 14.645 1.00 93.06 106 GLU A CA 1
ATOM 826 C C . GLU A 1 106 ? -0.476 1.417 14.203 1.00 93.06 106 GLU A C 1
ATOM 828 O O . GLU A 1 106 ? -1.127 0.646 14.902 1.00 93.06 106 GLU A O 1
ATOM 833 N N . ASN A 1 107 ? -0.875 1.831 13.003 1.00 94.44 107 ASN A N 1
ATOM 834 C CA . ASN A 1 107 ? -2.188 1.557 12.436 1.00 94.44 107 ASN A CA 1
ATOM 835 C C . ASN A 1 107 ? -2.232 0.256 11.626 1.00 94.44 107 ASN A C 1
ATOM 837 O O . ASN A 1 107 ? -3.270 -0.404 11.588 1.00 94.44 107 ASN A O 1
ATOM 841 N N . VAL A 1 108 ? -1.117 -0.146 11.008 1.00 95.94 108 VAL A N 1
ATOM 842 C CA . VAL A 1 108 ? -1.027 -1.345 10.164 1.00 95.94 108 VAL A CA 1
ATOM 843 C C . VAL A 1 108 ? -0.406 -2.510 10.935 1.00 95.94 108 VAL A C 1
ATOM 845 O O . VAL A 1 108 ? 0.738 -2.464 11.413 1.00 95.94 108 VAL A O 1
ATOM 848 N N . LYS A 1 109 ? -1.177 -3.594 11.035 1.00 96.12 109 LYS A N 1
ATOM 849 C CA . LYS A 1 109 ? -0.752 -4.870 11.610 1.00 96.12 109 LYS A CA 1
ATOM 850 C C . LYS A 1 109 ? 0.247 -5.560 10.696 1.00 96.12 109 LYS A C 1
ATOM 852 O O . LYS A 1 109 ? 1.351 -5.866 11.142 1.00 96.12 109 LYS A O 1
ATOM 857 N N . ASP A 1 110 ? -0.161 -5.771 9.449 1.00 95.81 110 ASP A N 1
ATOM 858 C CA . ASP A 1 110 ? 0.526 -6.636 8.499 1.00 95.81 110 ASP A CA 1
ATOM 859 C C . ASP A 1 110 ? 0.365 -6.145 7.054 1.00 95.81 110 ASP A C 1
ATOM 861 O O . ASP A 1 110 ? -0.616 -5.470 6.724 1.00 95.81 110 ASP A O 1
ATOM 865 N N . VAL A 1 111 ? 1.349 -6.495 6.225 1.00 96.00 111 VAL A N 1
ATOM 866 C CA . VAL A 1 111 ? 1.457 -6.136 4.808 1.00 96.00 111 VAL A CA 1
ATOM 867 C C . VAL A 1 111 ? 1.805 -7.393 4.018 1.00 96.00 111 VAL A C 1
ATOM 869 O O . VAL A 1 111 ? 2.950 -7.853 4.052 1.00 96.00 111 VAL A O 1
ATOM 872 N N . ALA A 1 112 ? 0.840 -7.917 3.267 1.00 93.50 112 ALA A N 1
ATOM 873 C CA . ALA A 1 112 ? 1.063 -9.038 2.362 1.00 93.50 112 ALA A CA 1
ATOM 874 C C . ALA A 1 112 ? 1.137 -8.541 0.913 1.00 93.50 112 ALA A C 1
ATOM 876 O O . ALA A 1 112 ? 0.313 -7.737 0.480 1.00 93.50 112 ALA A O 1
ATOM 877 N N . VAL A 1 113 ? 2.140 -9.011 0.173 1.00 92.38 113 VAL A N 1
ATOM 878 C CA . VAL A 1 113 ? 2.413 -8.614 -1.213 1.00 92.38 113 VAL A CA 1
ATOM 879 C C . VAL A 1 113 ? 2.355 -9.861 -2.083 1.00 92.38 113 VAL A C 1
ATOM 881 O O . VAL A 1 113 ? 2.984 -10.866 -1.758 1.00 92.38 113 VAL A O 1
ATOM 884 N N . PHE A 1 114 ? 1.608 -9.784 -3.178 1.00 87.88 114 PHE A N 1
ATOM 885 C CA . PHE A 1 114 ? 1.426 -10.866 -4.139 1.00 87.88 114 PHE A CA 1
ATOM 886 C C . PHE A 1 114 ? 1.838 -10.355 -5.520 1.00 87.88 114 PHE A C 1
ATOM 888 O O . PHE A 1 114 ? 1.296 -9.362 -6.006 1.00 87.88 114 PHE A O 1
ATOM 895 N N . ASP A 1 115 ? 2.828 -11.007 -6.123 1.00 75.94 115 ASP A N 1
ATOM 896 C CA . ASP A 1 115 ? 3.492 -10.607 -7.369 1.00 75.94 115 ASP A CA 1
ATOM 897 C C . ASP A 1 115 ? 2.777 -11.107 -8.632 1.00 75.94 115 ASP A C 1
ATOM 899 O O . ASP A 1 115 ? 2.844 -10.470 -9.684 1.00 75.94 115 ASP A O 1
ATOM 903 N N . LYS A 1 116 ? 2.059 -12.225 -8.526 1.00 69.12 116 LYS A N 1
ATOM 904 C CA . LYS A 1 116 ? 1.232 -12.791 -9.590 1.00 69.12 116 LYS A CA 1
ATOM 905 C C . LYS A 1 116 ? -0.222 -12.811 -9.178 1.00 69.12 116 LYS A C 1
ATOM 907 O O . LYS A 1 116 ? -0.552 -13.020 -8.010 1.00 69.12 116 LYS A O 1
ATOM 912 N N . ALA A 1 117 ? -1.071 -12.571 -10.171 1.00 55.31 117 ALA A N 1
ATOM 913 C CA . ALA A 1 117 ? -2.504 -12.531 -10.023 1.00 55.31 117 ALA A CA 1
ATOM 914 C C . ALA A 1 117 ? -2.972 -13.749 -9.218 1.00 55.31 117 ALA A C 1
ATOM 916 O O . ALA A 1 117 ? -2.865 -14.900 -9.646 1.00 55.31 117 ALA A O 1
ATOM 917 N N . ALA A 1 118 ? -3.532 -13.478 -8.041 1.00 51.91 118 ALA A N 1
ATOM 918 C CA . ALA A 1 118 ? -4.525 -14.359 -7.463 1.00 51.91 118 ALA A CA 1
ATOM 919 C C . ALA A 1 118 ? -5.761 -14.280 -8.377 1.00 51.91 118 ALA A C 1
ATOM 921 O O . ALA A 1 118 ? -6.797 -13.742 -7.987 1.00 51.91 118 ALA A O 1
ATOM 922 N N . GLU A 1 119 ? -5.633 -14.758 -9.625 1.00 50.34 119 GLU A N 1
ATOM 923 C CA . GLU A 1 119 ? -6.679 -14.718 -10.661 1.00 50.34 119 GLU A CA 1
ATOM 924 C C . GLU A 1 119 ? -7.975 -15.337 -10.136 1.00 50.34 119 GLU A C 1
ATOM 926 O O . GLU A 1 119 ? -9.070 -14.958 -10.536 1.00 50.34 119 GLU A O 1
ATOM 931 N N . MET A 1 120 ? -7.848 -16.234 -9.159 1.00 50.31 120 MET A N 1
ATOM 932 C CA . MET A 1 120 ? -8.946 -16.960 -8.549 1.00 50.31 120 MET A CA 1
ATOM 933 C C . MET A 1 120 ? -9.818 -16.131 -7.587 1.00 50.31 120 MET A C 1
ATOM 935 O O . MET A 1 120 ? -10.922 -16.568 -7.283 1.00 50.31 120 MET A O 1
ATOM 939 N N . ILE A 1 121 ? -9.359 -14.975 -7.083 1.00 53.78 121 ILE A N 1
ATOM 940 C CA . ILE A 1 121 ? -10.095 -14.208 -6.052 1.00 53.78 121 ILE A CA 1
ATOM 941 C C . ILE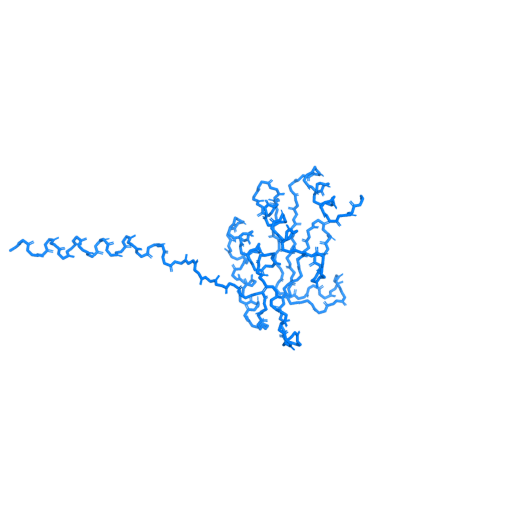 A 1 121 ? -10.742 -12.939 -6.617 1.00 53.78 121 ILE A C 1
ATOM 943 O O . ILE A 1 121 ? -11.827 -12.566 -6.179 1.00 53.78 121 ILE A O 1
ATOM 947 N N . LEU A 1 122 ? -10.099 -12.271 -7.578 1.00 53.78 122 LEU A N 1
ATOM 948 C CA . LEU A 1 122 ? -10.511 -10.930 -8.015 1.00 53.78 122 LEU A CA 1
ATOM 949 C C . LEU A 1 122 ? -11.133 -10.874 -9.417 1.00 53.78 122 LEU A C 1
ATOM 951 O O . LEU A 1 122 ? -11.567 -9.798 -9.823 1.00 53.78 122 LEU A O 1
ATOM 955 N N . CYS A 1 123 ? -11.179 -11.991 -10.158 1.00 55.09 123 CYS A N 1
ATOM 956 C CA . CYS A 1 123 ? -11.743 -12.083 -11.519 1.00 55.09 123 CYS A CA 1
ATOM 957 C C . CYS A 1 123 ? -11.258 -10.985 -12.494 1.00 55.09 123 CYS A C 1
ATOM 959 O O . CYS A 1 123 ? -11.943 -10.658 -13.462 1.00 55.09 123 CYS A O 1
ATOM 961 N N . THR A 1 124 ? -10.093 -10.393 -12.234 1.00 56.78 124 THR A N 1
ATOM 962 C CA . THR A 1 124 ? -9.539 -9.241 -12.951 1.00 56.78 124 THR A CA 1
ATOM 963 C C . THR A 1 124 ? -8.035 -9.449 -13.121 1.00 56.78 124 THR A C 1
ATOM 965 O O . THR A 1 124 ? -7.379 -9.901 -12.177 1.00 56.78 124 THR A O 1
ATOM 968 N N . PRO A 1 125 ? -7.464 -9.157 -14.304 1.00 59.34 125 PRO A N 1
ATOM 969 C CA . PRO A 1 125 ? -6.021 -9.221 -14.492 1.00 59.34 125 PRO A CA 1
ATOM 970 C C . PRO A 1 125 ? -5.375 -8.118 -13.646 1.00 59.34 125 PRO A C 1
ATOM 972 O O . PRO A 1 125 ? -5.405 -6.944 -14.013 1.00 59.34 125 PRO A O 1
ATOM 975 N N . SER A 1 126 ? -4.838 -8.481 -12.480 1.00 66.25 126 SER A N 1
ATOM 976 C CA . SER A 1 126 ? -4.120 -7.549 -11.614 1.00 66.25 126 SER A CA 1
ATOM 977 C C . SER A 1 126 ? -2.615 -7.704 -11.795 1.00 66.25 126 SER A C 1
ATOM 979 O O . SER A 1 126 ? -2.074 -8.811 -11.840 1.00 66.25 126 SER A O 1
ATOM 981 N N . ASN A 1 127 ? -1.909 -6.577 -11.847 1.00 80.12 127 ASN A N 1
ATOM 982 C CA . ASN A 1 127 ? -0.448 -6.542 -11.889 1.00 80.12 127 ASN A CA 1
ATOM 983 C C . ASN A 1 127 ? 0.127 -6.664 -10.468 1.00 80.12 127 ASN A C 1
ATOM 985 O O . ASN A 1 127 ? 0.963 -5.869 -10.050 1.00 80.12 127 ASN A O 1
ATOM 989 N N . GLY A 1 128 ? -0.384 -7.628 -9.701 1.00 85.56 128 GLY A N 1
ATOM 990 C CA . GLY A 1 128 ? -0.086 -7.824 -8.286 1.00 85.56 128 GLY A CA 1
ATOM 991 C C . GLY A 1 128 ? -1.126 -7.226 -7.335 1.00 85.56 128 GLY A C 1
ATOM 992 O O . GLY A 1 128 ? -1.994 -6.438 -7.720 1.00 85.56 128 GLY A O 1
ATOM 993 N N . ILE A 1 129 ? -1.059 -7.654 -6.074 1.00 88.38 129 ILE A N 1
ATOM 994 C CA . ILE A 1 129 ? -1.985 -7.268 -5.002 1.00 88.38 129 ILE A CA 1
ATOM 995 C C . ILE A 1 129 ? -1.175 -6.925 -3.757 1.00 88.38 129 ILE A C 1
ATOM 997 O O . ILE A 1 129 ? -0.248 -7.645 -3.387 1.00 88.38 129 ILE A O 1
ATOM 1001 N N . ILE A 1 130 ? -1.560 -5.851 -3.080 1.00 91.62 130 ILE A N 1
ATOM 1002 C CA . ILE A 1 130 ? -1.053 -5.498 -1.757 1.00 91.62 130 ILE A CA 1
ATOM 1003 C C . ILE A 1 130 ? -2.229 -5.523 -0.789 1.00 91.62 130 ILE A C 1
ATOM 1005 O O . ILE A 1 130 ? -3.177 -4.757 -0.943 1.00 91.62 130 ILE A O 1
ATOM 1009 N N . LEU A 1 131 ? -2.161 -6.399 0.211 1.00 93.00 131 LEU A N 1
ATOM 1010 C CA . LEU A 1 131 ? -3.146 -6.488 1.283 1.00 93.00 131 LEU A CA 1
ATOM 1011 C C . LEU A 1 131 ? -2.596 -5.833 2.546 1.00 93.00 131 LEU A C 1
ATOM 1013 O O . LEU A 1 131 ? -1.551 -6.232 3.063 1.00 93.00 131 LEU A O 1
ATOM 1017 N N . LEU A 1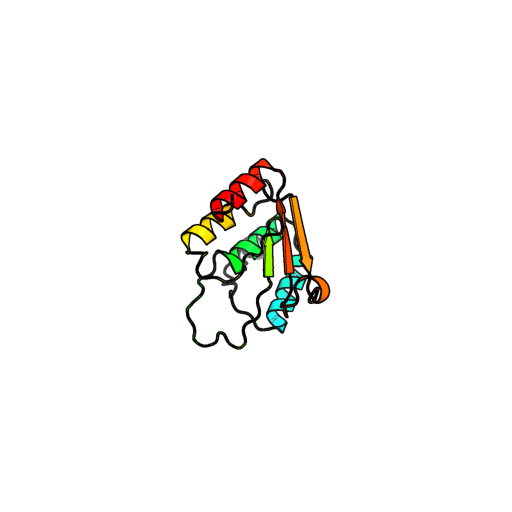 132 ? -3.344 -4.871 3.075 1.00 95.06 132 LEU A N 1
ATOM 1018 C CA . LEU A 1 132 ? -3.078 -4.237 4.356 1.00 95.06 132 LEU A CA 1
ATOM 1019 C C . LEU A 1 132 ? -4.135 -4.659 5.372 1.00 95.06 132 LEU A C 1
ATOM 1021 O O . LEU A 1 132 ? -5.337 -4.483 5.159 1.00 95.06 132 LEU A O 1
ATOM 1025 N N . THR A 1 133 ? -3.663 -5.186 6.500 1.00 95.38 133 THR A N 1
ATOM 1026 C CA . THR A 1 133 ? -4.503 -5.475 7.667 1.00 95.38 133 THR A CA 1
ATOM 1027 C C . THR A 1 133 ? -4.237 -4.426 8.733 1.00 95.38 133 THR A C 1
ATOM 1029 O O . THR A 1 133 ? -3.088 -4.206 9.125 1.00 95.38 133 THR A O 1
ATOM 1032 N N . LEU A 1 134 ? -5.286 -3.779 9.224 1.00 95.19 134 LEU A N 1
ATOM 1033 C CA . LEU A 1 134 ? -5.206 -2.776 10.274 1.00 95.19 134 LEU A CA 1
ATOM 1034 C C . LEU A 1 134 ? -5.102 -3.446 11.647 1.00 95.19 134 LEU A C 1
ATOM 1036 O O . LEU A 1 134 ? -5.529 -4.579 11.874 1.00 95.19 134 LEU A O 1
ATOM 1040 N N . ARG A 1 135 ? -4.456 -2.751 12.582 1.00 94.94 135 ARG A N 1
ATOM 1041 C CA . ARG A 1 135 ? -4.112 -3.289 13.903 1.00 94.94 135 ARG A CA 1
ATOM 1042 C C . ARG A 1 135 ? -5.335 -3.660 14.725 1.00 94.94 135 ARG A C 1
ATOM 1044 O O . ARG A 1 135 ? -5.332 -4.691 15.396 1.00 94.94 135 ARG A O 1
ATOM 1051 N N . ASP A 1 136 ? -6.355 -2.817 14.692 1.00 94.38 136 ASP A N 1
ATOM 1052 C CA . ASP A 1 136 ? -7.500 -2.931 15.575 1.00 94.38 136 ASP A CA 1
ATOM 1053 C C . ASP A 1 136 ? -8.796 -2.432 14.919 1.00 94.38 136 ASP A C 1
ATOM 1055 O O . ASP A 1 136 ? -8.807 -1.697 13.927 1.00 94.38 136 ASP A O 1
ATOM 1059 N N . LYS A 1 137 ? -9.922 -2.826 15.521 1.00 93.50 137 LYS A N 1
ATOM 1060 C CA . LYS A 1 137 ? -11.266 -2.500 15.026 1.00 93.50 137 LYS A CA 1
ATOM 1061 C C . LYS A 1 137 ? -11.572 -1.001 15.044 1.00 93.50 137 LYS A C 1
ATOM 1063 O O . LYS A 1 137 ? -12.398 -0.551 14.252 1.00 93.50 137 LYS A O 1
ATOM 1068 N N . ARG A 1 138 ? -10.968 -0.225 15.952 1.00 93.31 138 ARG A N 1
ATOM 1069 C CA . ARG A 1 138 ? -11.178 1.227 16.030 1.00 93.31 138 ARG A CA 1
ATOM 1070 C C . ARG A 1 138 ? -10.517 1.900 14.831 1.00 93.31 138 ARG A C 1
ATOM 1072 O O . ARG A 1 138 ? -11.190 2.678 14.158 1.00 93.31 138 ARG A O 1
ATOM 1079 N N . THR A 1 139 ? -9.275 1.539 14.532 1.00 91.81 139 THR A N 1
ATOM 1080 C CA . THR A 1 139 ? -8.531 2.008 13.358 1.00 91.81 139 THR A CA 1
ATOM 1081 C C . THR A 1 139 ? -9.254 1.613 12.067 1.00 91.81 139 THR A C 1
ATOM 1083 O O . THR A 1 139 ? -9.508 2.466 11.219 1.00 91.81 139 THR A O 1
ATOM 1086 N N . ALA A 1 140 ? -9.732 0.366 11.959 1.00 91.50 140 ALA A N 1
ATOM 1087 C CA . ALA A 1 140 ? -10.537 -0.080 10.817 1.00 91.50 140 ALA A CA 1
ATOM 1088 C C . ALA A 1 140 ? -11.849 0.704 10.649 1.00 91.50 140 ALA A C 1
ATOM 1090 O O . ALA A 1 140 ? -12.229 1.072 9.537 1.00 91.50 140 ALA A O 1
ATOM 1091 N N . LYS A 1 141 ? -12.539 1.022 11.751 1.00 92.25 141 LYS A N 1
ATOM 1092 C CA . LYS A 1 141 ? -13.755 1.847 11.722 1.00 92.25 141 LYS A CA 1
ATOM 1093 C C . LYS A 1 141 ? -13.466 3.284 11.285 1.00 92.25 141 LYS A C 1
ATOM 1095 O O . LYS A 1 141 ? -14.274 3.872 10.572 1.00 92.25 141 LYS A O 1
ATOM 1100 N N . GLN A 1 142 ? -12.348 3.861 11.720 1.00 90.12 142 GLN A N 1
ATOM 1101 C CA . GLN A 1 142 ? -11.929 5.195 11.288 1.00 90.12 142 GLN A CA 1
ATOM 1102 C C . GLN A 1 142 ? -11.597 5.210 9.796 1.00 90.12 142 GLN A C 1
ATOM 1104 O O . GLN A 1 142 ? -12.112 6.065 9.081 1.00 90.12 142 GLN A O 1
ATOM 1109 N N . PHE A 1 143 ? -10.843 4.220 9.320 1.00 89.56 143 PHE A N 1
ATOM 1110 C CA . PHE A 1 143 ? -10.540 4.051 7.902 1.00 89.56 143 PHE A CA 1
ATOM 1111 C C . PHE A 1 143 ? -11.814 3.952 7.049 1.00 89.56 143 PHE A C 1
ATOM 1113 O O . PHE A 1 143 ? -11.982 4.706 6.097 1.00 89.56 143 PHE A O 1
ATOM 1120 N N . ARG A 1 144 ? -12.779 3.104 7.432 1.00 88.62 144 ARG A N 1
ATOM 1121 C CA . ARG A 1 144 ? -14.066 2.984 6.717 1.00 88.62 144 ARG A CA 1
ATOM 1122 C C . ARG A 1 144 ? -14.815 4.310 6.611 1.00 88.62 144 ARG A C 1
ATOM 1124 O O . ARG A 1 144 ? -15.329 4.627 5.545 1.00 88.62 144 ARG A O 1
ATOM 1131 N N . ARG A 1 145 ? -14.824 5.106 7.685 1.00 88.56 145 ARG A N 1
ATOM 1132 C CA . ARG A 1 145 ? -15.444 6.440 7.684 1.00 88.56 145 ARG A CA 1
ATOM 1133 C C . ARG A 1 145 ? -14.760 7.399 6.715 1.00 88.56 145 ARG A C 1
ATOM 1135 O O . ARG A 1 145 ? -15.464 8.148 6.050 1.00 88.56 145 ARG A O 1
ATOM 1142 N N . LEU A 1 146 ? -13.428 7.367 6.626 1.00 85.12 146 LEU A N 1
ATOM 1143 C CA . LEU A 1 146 ? -12.677 8.163 5.646 1.00 85.12 146 LEU A CA 1
ATOM 1144 C C . LEU A 1 146 ? -13.050 7.779 4.213 1.00 85.12 146 LEU A C 1
ATOM 1146 O O . LEU A 1 146 ? -13.188 8.649 3.363 1.00 85.12 146 LEU A O 1
ATOM 1150 N N . MET A 1 147 ? -13.300 6.492 3.981 1.00 82.19 147 MET A N 1
ATOM 1151 C CA . MET A 1 147 ? -13.765 5.970 2.695 1.00 82.19 147 MET A CA 1
ATOM 1152 C C . MET A 1 147 ? -15.271 6.182 2.445 1.00 82.19 147 MET A C 1
ATOM 1154 O O . MET A 1 147 ? -15.793 5.701 1.443 1.00 82.19 147 MET A O 1
ATOM 1158 N N . GLY A 1 148 ? -16.002 6.852 3.346 1.00 84.94 148 GLY A N 1
ATOM 1159 C CA . GLY A 1 148 ? -17.452 7.057 3.219 1.00 84.94 148 GLY A CA 1
ATOM 1160 C C . GLY A 1 148 ? -18.298 5.789 3.413 1.00 84.94 148 GLY A C 1
ATOM 1161 O O . GLY A 1 148 ? -19.479 5.772 3.068 1.00 84.94 148 GLY A O 1
ATOM 1162 N N . LEU A 1 149 ? -17.717 4.726 3.973 1.00 81.31 149 LEU A N 1
ATOM 1163 C CA . LEU A 1 149 ? -18.375 3.444 4.218 1.00 81.31 149 LEU A CA 1
ATOM 1164 C C . LEU A 1 149 ? -18.984 3.418 5.631 1.00 81.31 149 LEU A C 1
ATOM 1166 O O . LEU A 1 149 ? -18.361 3.872 6.597 1.00 81.31 149 LEU A O 1
ATOM 1170 N N . LYS A 1 150 ? -20.216 2.905 5.744 1.00 72.88 150 LYS A N 1
ATOM 1171 C CA . LYS A 1 150 ? -20.968 2.807 7.010 1.00 72.88 150 LYS A CA 1
ATOM 1172 C C . LYS A 1 150 ? -20.496 1.653 7.895 1.00 72.88 150 LYS A C 1
ATOM 1174 O O . LYS A 1 150 ? -20.154 0.578 7.353 1.00 72.88 150 LYS A O 1
#

Radius of gyration: 19.95 Å; chains: 1; bounding box: 76×33×39 Å

pLDDT: mean 75.76, std 16.87, range [38.25, 96.12]

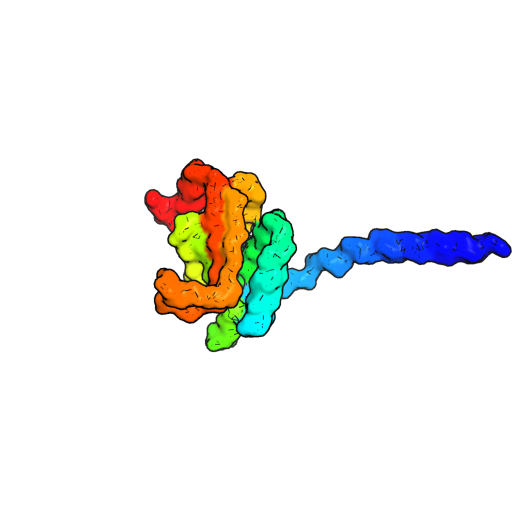Sequence (150 aa):
MKSIKLISALLVFLVLISKDAFGQSSSSFYLSQEENQQWLATLTLKDKDAKLGMIADRLLLNDRESDSLQRQCCYPLLIVEGIPLENTNLLSDSIGVVLSNYLNKENVKDVAVFDKAAEMILCTPSNGIILLTLRDKRTAKQFRRLMGLK

Foldseek 3Di:
DVVVVVVVVVVVVVVVVVPPPPDPPQQELFDALVVQLVLLVVLVPDDLQVNLVSCLSRNQQHDPPPDPPVPGTADAFEAEPNRTPPPDPLRDNVLSVVVSVCSHPQFWDDKDKFQADPCVPPVDHHNIYIYTYTDDPVSVVVVCVSVVHD